Protein AF-A0A2M7IZ52-F1 (afdb_monomer_lite)

Secondary structure (DSSP, 8-state):
---HHHHHHTHHHHHHHSSTTTT-EEEEEE--HHHHHHHHTS--TTSHHHHHHHHHHHHHHHHHHHHHHHHH--EEEEEE---TTHHHHHHHHHHHH-TT---

pLDDT: mean 95.98, std 2.92, range [73.5, 98.25]

Structure (mmCIF, N/CA/C/O backbone):
data_AF-A0A2M7IZ52-F1
#
_entry.id   AF-A0A2M7IZ52-F1
#
loop_
_atom_site.group_PDB
_atom_site.id
_atom_site.type_symbol
_atom_site.label_atom_id
_atom_site.label_alt_id
_atom_site.label_comp_id
_atom_site.label_asym_id
_atom_site.label_entity_id
_atom_site.label_seq_id
_atom_site.pdbx_PDB_ins_code
_atom_site.Cartn_x
_atom_site.Cartn_y
_atom_site.Cartn_z
_atom_site.occupancy
_atom_site.B_iso_or_equiv
_atom_site.auth_seq_id
_atom_site.auth_comp_id
_atom_site.auth_asym_id
_atom_site.auth_atom_id
_atom_site.pdbx_PDB_model_num
ATOM 1 N N . GLY A 1 1 ? 20.881 9.641 -20.884 1.00 73.50 1 GLY A N 1
ATOM 2 C CA . GLY A 1 1 ? 19.640 9.442 -20.108 1.00 73.50 1 GLY A CA 1
ATOM 3 C C . GLY A 1 1 ? 19.960 9.538 -18.631 1.00 73.50 1 GLY A C 1
ATOM 4 O O . GLY A 1 1 ? 21.107 9.296 -18.279 1.00 73.50 1 GLY A O 1
ATOM 5 N N . LEU A 1 2 ? 18.983 9.891 -17.793 1.00 91.81 2 LEU A N 1
ATOM 6 C CA . LEU A 1 2 ? 19.178 10.170 -16.358 1.00 91.81 2 LEU A CA 1
ATOM 7 C C . LEU A 1 2 ? 19.509 8.925 -15.503 1.00 91.81 2 LEU A C 1
ATOM 9 O O . LEU A 1 2 ? 19.963 9.075 -14.376 1.00 91.81 2 LEU A O 1
ATOM 13 N N . TYR A 1 3 ? 19.348 7.712 -16.050 1.00 93.50 3 TYR A N 1
ATOM 14 C CA . TYR A 1 3 ? 19.571 6.435 -15.350 1.00 93.50 3 TYR A CA 1
ATOM 15 C C . TYR A 1 3 ? 20.578 5.529 -16.092 1.00 93.50 3 TYR A C 1
ATOM 17 O O . TYR A 1 3 ? 20.198 4.494 -16.645 1.00 93.50 3 TYR A O 1
ATOM 25 N N . PRO A 1 4 ? 21.871 5.902 -16.162 1.00 94.44 4 PRO A N 1
ATOM 26 C CA . PRO A 1 4 ? 22.875 5.169 -16.942 1.00 94.44 4 PRO A CA 1
ATOM 27 C C . PRO A 1 4 ? 23.138 3.750 -16.416 1.00 94.44 4 PRO A C 1
ATOM 29 O O . PRO A 1 4 ? 23.308 2.829 -17.211 1.00 94.44 4 PRO A O 1
ATOM 32 N N . TYR A 1 5 ? 23.113 3.556 -15.095 1.00 95.31 5 TYR A N 1
ATOM 33 C CA . TYR A 1 5 ? 23.313 2.239 -14.485 1.00 95.31 5 TYR A CA 1
ATOM 34 C C . TYR A 1 5 ? 22.144 1.299 -14.758 1.00 95.31 5 TYR A C 1
ATOM 36 O O . TYR A 1 5 ? 22.364 0.176 -15.197 1.00 95.31 5 TYR A O 1
ATOM 44 N N . SER A 1 6 ? 20.903 1.763 -14.574 1.00 94.81 6 SER A N 1
ATOM 45 C CA . SER A 1 6 ? 19.715 0.973 -14.911 1.00 94.81 6 SER A CA 1
ATOM 46 C C . SER A 1 6 ? 19.719 0.591 -16.387 1.00 94.81 6 SER A C 1
ATOM 48 O O . SER A 1 6 ? 19.442 -0.557 -16.709 1.00 94.81 6 SER A O 1
ATOM 50 N N . LYS A 1 7 ? 20.126 1.513 -17.273 1.00 93.81 7 LYS A N 1
ATOM 51 C CA . LYS A 1 7 ? 20.291 1.214 -18.697 1.00 93.81 7 LYS A CA 1
ATOM 52 C C . LYS A 1 7 ? 21.259 0.060 -18.955 1.00 93.81 7 LYS A C 1
ATOM 54 O O . LYS A 1 7 ? 20.941 -0.864 -19.691 1.00 93.81 7 LYS A O 1
ATOM 59 N N . TYR A 1 8 ? 22.440 0.119 -18.347 1.00 95.81 8 TYR A N 1
ATOM 60 C CA . TYR A 1 8 ? 23.469 -0.895 -18.549 1.00 95.81 8 TYR A CA 1
ATOM 61 C C . TYR A 1 8 ? 23.076 -2.253 -17.949 1.00 95.81 8 TYR A C 1
ATOM 63 O O . TYR A 1 8 ? 23.136 -3.272 -18.630 1.00 95.81 8 TYR A O 1
ATOM 71 N N . TYR A 1 9 ? 22.640 -2.275 -16.687 1.00 96.38 9 TYR A N 1
ATOM 72 C CA . TYR A 1 9 ? 22.375 -3.522 -15.966 1.00 96.38 9 TYR A CA 1
ATOM 73 C C . TYR A 1 9 ? 21.040 -4.180 -16.330 1.00 96.38 9 TYR A C 1
ATOM 75 O O . TYR A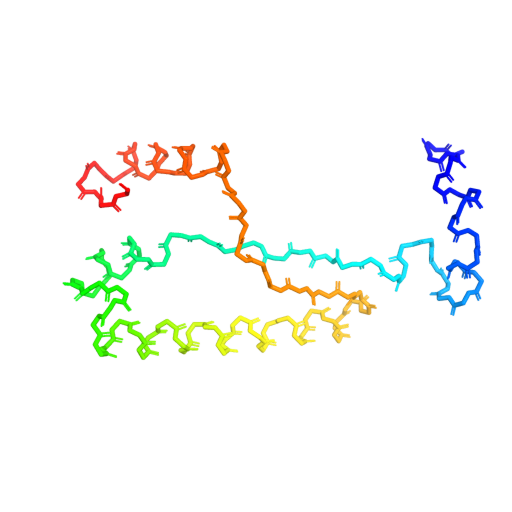 1 9 ? 20.909 -5.389 -16.176 1.00 96.38 9 TYR A O 1
ATOM 83 N N . LEU A 1 10 ? 20.060 -3.423 -16.832 1.00 96.88 10 LEU A N 1
ATOM 84 C CA . LEU A 1 10 ? 18.752 -3.957 -17.232 1.00 96.88 10 LEU A CA 1
ATOM 85 C C . LEU A 1 10 ? 18.625 -4.158 -18.749 1.00 96.88 10 LEU A C 1
ATOM 87 O O . LEU A 1 10 ? 17.532 -4.432 -19.240 1.00 96.88 10 LEU A O 1
ATOM 91 N N . GLN A 1 11 ? 19.729 -4.072 -19.499 1.00 96.88 11 GLN A N 1
ATOM 92 C CA . GLN A 1 11 ? 19.734 -4.257 -20.956 1.00 96.88 11 GLN A CA 1
ATOM 93 C C . GLN A 1 11 ? 19.128 -5.600 -21.393 1.00 96.88 11 GLN A C 1
ATOM 95 O O . GLN A 1 11 ? 18.459 -5.681 -22.419 1.00 96.88 11 GLN A O 1
ATOM 100 N N . ASP A 1 12 ? 19.339 -6.668 -20.620 1.00 97.38 12 ASP A N 1
ATOM 101 C CA . ASP A 1 12 ? 18.816 -7.989 -20.971 1.00 97.38 12 ASP A CA 1
ATOM 102 C C . ASP A 1 12 ? 17.315 -8.089 -20.683 1.00 97.38 12 ASP A C 1
ATOM 104 O O . ASP A 1 12 ? 16.588 -8.723 -21.445 1.00 97.38 12 ASP A O 1
ATOM 108 N N . VAL A 1 13 ? 16.822 -7.375 -19.663 1.00 96.00 13 VAL A N 1
ATOM 109 C CA . VAL A 1 13 ? 15.380 -7.211 -19.429 1.00 96.00 13 VAL A CA 1
ATOM 110 C C . VAL A 1 13 ? 14.746 -6.455 -20.593 1.00 96.00 13 VAL A C 1
ATOM 112 O O . VAL A 1 13 ? 13.719 -6.894 -21.104 1.00 96.00 13 VAL A O 1
ATOM 115 N N . GLU A 1 14 ? 15.373 -5.371 -21.061 1.00 95.38 14 GLU A N 1
ATOM 116 C CA . GLU A 1 14 ? 14.890 -4.626 -22.227 1.00 95.38 14 GLU A CA 1
ATOM 117 C C . GLU A 1 14 ? 14.825 -5.511 -23.477 1.00 95.38 14 GLU A C 1
ATOM 119 O O . GLU A 1 14 ? 13.794 -5.532 -24.146 1.00 95.38 14 GLU A O 1
ATOM 124 N N . LYS A 1 15 ? 15.866 -6.307 -23.762 1.00 96.56 15 LYS A N 1
ATOM 125 C CA . LYS A 1 15 ? 15.859 -7.252 -24.896 1.00 96.56 15 LYS A CA 1
ATOM 126 C C . LYS A 1 15 ? 14.727 -8.277 -24.799 1.00 96.56 15 LYS A C 1
ATOM 128 O O . LYS A 1 15 ? 14.149 -8.636 -25.819 1.00 96.56 15 LYS A O 1
ATOM 133 N N . MET A 1 16 ? 14.423 -8.764 -23.594 1.00 95.38 16 MET A N 1
ATOM 134 C CA . MET A 1 16 ? 13.394 -9.787 -23.376 1.00 95.38 16 MET A CA 1
ATOM 135 C C . MET A 1 16 ? 11.971 -9.222 -23.325 1.00 95.38 16 MET A C 1
ATOM 137 O O . MET A 1 16 ? 11.028 -9.926 -23.676 1.00 95.38 16 MET A O 1
ATOM 141 N N . ARG A 1 17 ? 11.794 -7.991 -22.833 1.00 92.12 17 ARG A N 1
ATOM 142 C CA . ARG A 1 17 ? 10.478 -7.442 -22.458 1.00 92.12 17 ARG A CA 1
ATOM 143 C C . ARG A 1 17 ? 10.144 -6.089 -23.084 1.00 92.12 17 ARG A C 1
ATOM 145 O O . ARG A 1 17 ? 9.099 -5.529 -22.778 1.00 92.12 17 ARG A O 1
ATOM 152 N N . GLY A 1 18 ? 11.019 -5.538 -23.923 1.00 92.81 18 GLY A N 1
ATOM 153 C CA . GLY A 1 18 ? 10.825 -4.243 -24.586 1.00 92.81 18 GLY A CA 1
ATOM 154 C C . GLY A 1 18 ? 10.928 -3.028 -23.657 1.00 92.81 18 GLY A C 1
ATOM 155 O O . GLY A 1 18 ? 10.702 -1.903 -24.090 1.00 92.81 18 GLY A O 1
ATOM 156 N N . SER A 1 19 ? 11.260 -3.236 -22.380 1.00 92.69 19 SER A N 1
ATOM 157 C CA . SER A 1 19 ? 11.444 -2.187 -21.378 1.00 92.69 19 SER A CA 1
ATOM 158 C C . SER A 1 19 ? 12.442 -2.640 -20.323 1.00 92.69 19 SER A C 1
ATOM 160 O O . SER A 1 19 ? 12.422 -3.790 -19.888 1.00 92.69 19 SER A O 1
ATOM 162 N N . HIS A 1 20 ? 13.269 -1.709 -19.855 1.00 94.19 20 HIS A N 1
ATOM 163 C CA . HIS A 1 20 ? 14.243 -1.944 -18.790 1.00 94.19 20 HIS A CA 1
ATOM 164 C C . HIS A 1 20 ? 13.589 -2.378 -17.472 1.00 94.19 20 HIS A C 1
ATOM 166 O O . HIS A 1 20 ? 14.199 -3.090 -16.684 1.00 94.19 20 HIS A O 1
ATOM 172 N N . TYR A 1 21 ? 12.338 -1.979 -17.247 1.00 94.25 21 TYR A N 1
ATOM 173 C CA . TYR A 1 21 ? 11.591 -2.282 -16.027 1.00 94.25 21 TYR A CA 1
ATOM 174 C C . TYR A 1 21 ? 10.463 -3.292 -16.263 1.00 94.25 21 TYR A C 1
ATOM 176 O O . TYR A 1 21 ? 9.632 -3.488 -15.385 1.00 94.25 21 TYR A O 1
ATOM 184 N N . GLY A 1 22 ? 10.426 -3.974 -17.415 1.00 93.31 22 GLY A N 1
ATOM 185 C CA . GLY A 1 22 ? 9.339 -4.902 -17.770 1.00 93.31 22 GLY A CA 1
ATOM 186 C C . GLY A 1 22 ? 9.204 -6.133 -16.857 1.00 93.31 22 GLY A C 1
ATOM 187 O O . GLY A 1 22 ? 8.287 -6.937 -17.020 1.00 93.31 22 GLY A O 1
ATOM 188 N N . ASN A 1 23 ? 10.131 -6.324 -15.917 1.00 93.44 23 ASN A N 1
ATOM 189 C CA . ASN A 1 23 ? 10.099 -7.350 -14.873 1.00 93.44 23 ASN A CA 1
ATOM 190 C C . ASN A 1 23 ? 9.916 -6.783 -13.449 1.00 93.44 23 ASN A C 1
ATOM 192 O O . ASN A 1 23 ? 9.994 -7.554 -12.497 1.00 93.44 23 ASN A O 1
ATOM 196 N N . HIS A 1 24 ? 9.718 -5.473 -13.288 1.00 95.69 24 HIS A N 1
ATOM 197 C CA . HIS A 1 24 ? 9.506 -4.843 -11.984 1.00 95.69 24 HIS A CA 1
ATOM 198 C C . HIS A 1 24 ? 8.011 -4.748 -11.682 1.00 95.69 24 HIS A C 1
ATOM 200 O O . HIS A 1 24 ? 7.215 -4.417 -12.561 1.00 95.69 24 HIS A O 1
ATOM 206 N N . PHE A 1 25 ? 7.641 -5.018 -10.432 1.00 96.44 25 PHE A N 1
ATOM 207 C CA . PHE A 1 25 ? 6.279 -4.811 -9.963 1.00 96.44 25 PHE A CA 1
ATOM 208 C C . PHE A 1 25 ? 6.049 -3.347 -9.589 1.00 96.44 25 PHE A C 1
ATOM 210 O O . PHE A 1 25 ? 6.897 -2.702 -8.971 1.00 96.44 25 PHE A O 1
ATOM 217 N N . LEU A 1 26 ? 4.873 -2.845 -9.944 1.00 96.06 26 LEU A N 1
ATOM 218 C CA . LEU A 1 26 ? 4.288 -1.645 -9.375 1.00 96.06 26 LEU A CA 1
ATOM 219 C C . LEU A 1 26 ? 3.480 -2.055 -8.143 1.00 96.06 26 LEU A C 1
ATOM 221 O O . LEU A 1 26 ? 2.431 -2.694 -8.248 1.00 96.06 26 LEU A O 1
ATOM 225 N N . THR A 1 27 ? 3.996 -1.707 -6.970 1.00 96.19 27 THR A N 1
ATOM 226 C CA . THR A 1 27 ? 3.426 -2.157 -5.703 1.00 96.19 27 THR A CA 1
ATOM 227 C C . THR A 1 27 ? 2.265 -1.282 -5.258 1.00 96.19 27 THR A C 1
ATOM 229 O O . THR A 1 27 ? 2.390 -0.061 -5.151 1.00 96.19 27 THR A O 1
ATOM 232 N N . ILE A 1 28 ? 1.149 -1.923 -4.921 1.00 96.50 28 ILE A N 1
ATOM 233 C CA . ILE A 1 28 ? 0.051 -1.310 -4.180 1.00 96.50 28 ILE A CA 1
ATOM 234 C C . ILE A 1 28 ? 0.215 -1.697 -2.711 1.00 96.50 28 ILE A C 1
ATOM 236 O O . ILE A 1 28 ? 0.111 -2.869 -2.348 1.00 96.50 28 ILE A O 1
ATOM 240 N N . GLY A 1 29 ? 0.497 -0.704 -1.874 1.00 95.31 29 GLY A N 1
ATOM 241 C CA . GLY A 1 29 ? 0.640 -0.883 -0.435 1.00 95.31 29 GLY A CA 1
ATOM 242 C C . GLY A 1 29 ? -0.697 -0.822 0.296 1.00 95.31 29 GLY A C 1
ATOM 243 O O . GLY A 1 29 ? -1.520 0.044 -0.006 1.00 95.31 29 GLY A O 1
ATOM 244 N N . ILE A 1 30 ? -0.895 -1.701 1.278 1.00 94.56 30 ILE A N 1
ATOM 245 C CA . ILE A 1 30 ? -2.032 -1.649 2.204 1.00 94.56 30 ILE A CA 1
ATOM 246 C C . ILE A 1 30 ? -1.559 -1.645 3.661 1.00 94.56 30 ILE A C 1
ATOM 248 O O . ILE A 1 30 ? -0.582 -2.305 4.012 1.00 94.56 30 ILE A O 1
ATOM 252 N N . LEU A 1 31 ? -2.263 -0.888 4.504 1.00 95.75 31 LEU A N 1
ATOM 253 C CA . LEU A 1 31 ? -2.084 -0.821 5.953 1.00 95.75 31 LEU A CA 1
ATOM 254 C C . LEU A 1 31 ? -3.399 -0.391 6.628 1.00 95.75 31 LEU A C 1
ATOM 256 O O . LEU A 1 31 ? -4.306 0.083 5.946 1.00 95.75 31 LEU A O 1
ATOM 260 N N . GLY A 1 32 ? -3.484 -0.522 7.954 1.00 96.19 32 GLY A N 1
ATOM 261 C CA . GLY A 1 32 ? -4.579 0.053 8.749 1.00 96.19 32 GLY A CA 1
ATOM 262 C C . GLY A 1 32 ? -5.920 -0.682 8.651 1.00 96.19 32 GLY A C 1
ATOM 263 O O . GLY A 1 32 ? -6.967 -0.081 8.876 1.00 96.19 32 GLY A O 1
ATOM 264 N N . MET A 1 33 ? -5.925 -1.968 8.272 1.00 97.06 33 MET A N 1
ATOM 265 C CA . MET A 1 33 ? -7.175 -2.734 8.151 1.00 97.06 33 MET A CA 1
ATOM 266 C C . MET A 1 33 ? -7.888 -2.885 9.500 1.00 97.06 33 MET A C 1
ATOM 268 O O . MET A 1 33 ? -9.108 -2.795 9.558 1.00 97.06 33 MET A O 1
ATOM 272 N N . ASN A 1 34 ? -7.140 -3.078 10.587 1.00 97.75 34 ASN A N 1
ATOM 273 C CA . ASN A 1 34 ? -7.725 -3.205 11.917 1.00 97.75 34 ASN A CA 1
ATOM 274 C C . ASN A 1 34 ? -8.442 -1.913 12.340 1.00 97.75 34 ASN A C 1
ATOM 276 O O . ASN A 1 34 ? -9.604 -1.940 12.725 1.00 97.75 34 ASN A O 1
ATOM 280 N N . GLU A 1 35 ? -7.781 -0.771 12.186 1.00 97.94 35 GLU A N 1
ATOM 281 C CA . GLU A 1 35 ? -8.329 0.548 12.500 1.00 97.94 35 GLU A CA 1
ATOM 282 C C . GLU A 1 35 ? -9.518 0.873 11.585 1.00 97.94 35 GLU A C 1
ATOM 284 O O . GLU A 1 35 ? -10.533 1.401 12.040 1.00 97.94 35 GLU A O 1
ATOM 289 N N . CYS A 1 36 ? -9.447 0.496 10.305 1.00 97.38 36 CYS A N 1
ATOM 290 C CA . CYS A 1 36 ? -10.568 0.614 9.375 1.00 97.38 36 CYS A CA 1
ATOM 291 C C . CYS A 1 36 ? -11.802 -0.150 9.874 1.00 97.38 36 CYS A C 1
ATOM 293 O O . CYS A 1 36 ? -12.889 0.426 9.924 1.00 97.38 36 CYS A O 1
ATOM 295 N N . LEU A 1 37 ? -11.635 -1.409 10.289 1.00 98.25 37 LEU A N 1
ATOM 296 C CA . LEU A 1 37 ? -12.722 -2.233 10.822 1.00 98.25 37 LEU A CA 1
ATOM 297 C C . LEU A 1 37 ? -13.305 -1.650 12.114 1.00 98.25 37 LEU A C 1
ATOM 299 O O . LEU A 1 37 ? -14.528 -1.541 12.230 1.00 98.25 37 LEU A O 1
ATOM 303 N N . LEU A 1 38 ? -12.451 -1.197 13.036 1.00 98.25 38 LEU A N 1
ATOM 304 C CA . LEU A 1 38 ? -12.888 -0.597 14.298 1.00 98.25 38 LEU A CA 1
ATOM 305 C C . LEU A 1 38 ? -13.768 0.635 14.060 1.00 98.25 38 LEU A C 1
ATOM 307 O O . LEU A 1 38 ? -14.794 0.794 14.716 1.00 98.25 38 LEU A O 1
ATOM 311 N N . ASN A 1 39 ? -13.412 1.482 13.092 1.00 97.94 39 ASN A N 1
ATOM 312 C CA . ASN A 1 39 ? -14.200 2.672 12.769 1.00 97.94 39 ASN A CA 1
ATOM 313 C C . ASN A 1 39 ? -15.445 2.367 11.914 1.00 97.94 39 ASN A C 1
ATOM 315 O O . ASN A 1 39 ? -16.458 3.049 12.052 1.00 97.94 39 ASN A O 1
ATOM 319 N N . PHE A 1 40 ? -15.378 1.393 11.001 1.00 97.06 40 PHE A N 1
ATOM 320 C CA . PHE A 1 40 ? -16.445 1.131 10.028 1.00 97.06 40 PHE A CA 1
ATOM 321 C C . PHE A 1 40 ? -17.512 0.158 10.540 1.00 97.06 40 PHE A C 1
ATOM 323 O O . PHE A 1 40 ? -18.695 0.330 10.254 1.00 97.06 40 PHE A O 1
ATOM 330 N N . MET A 1 41 ? -17.091 -0.863 11.287 1.00 96.69 41 MET A N 1
ATOM 331 C CA . MET A 1 41 ? -17.938 -1.969 11.744 1.00 96.69 41 MET A CA 1
ATOM 332 C C . MET A 1 41 ? -18.027 -2.061 13.269 1.00 96.69 41 MET A C 1
ATOM 334 O O . MET A 1 41 ? -18.932 -2.721 13.770 1.00 96.69 41 MET A O 1
ATOM 338 N N . GLY A 1 42 ? -17.117 -1.413 14.007 1.00 97.44 42 GLY A N 1
ATOM 339 C CA . GLY A 1 42 ? -17.015 -1.572 15.462 1.00 97.44 42 GLY A CA 1
ATOM 340 C C . GLY A 1 42 ? -16.409 -2.912 15.894 1.00 97.44 42 GLY A C 1
ATOM 341 O O . GLY A 1 42 ? -16.507 -3.272 17.062 1.00 97.44 42 GLY A O 1
ATOM 342 N N . GLU A 1 43 ? -15.788 -3.637 14.963 1.00 97.06 43 GLU A N 1
ATOM 343 C CA . GLU A 1 43 ? -15.186 -4.957 15.161 1.00 97.06 43 GLU A CA 1
ATOM 344 C C . GLU A 1 43 ? -13.686 -4.898 14.848 1.00 97.06 43 GLU A C 1
ATOM 346 O O . GLU A 1 43 ? -13.253 -4.075 14.043 1.00 97.06 43 GLU A O 1
ATOM 351 N N . ASP A 1 44 ? -12.883 -5.773 15.453 1.00 97.31 44 ASP A N 1
ATOM 352 C CA . ASP A 1 44 ? -11.452 -5.876 15.143 1.00 97.31 44 ASP A CA 1
ATOM 353 C C . ASP A 1 44 ? -11.159 -6.940 14.069 1.00 97.31 44 ASP A C 1
ATOM 355 O O . ASP A 1 44 ? -12.022 -7.735 13.678 1.00 97.31 44 ASP A O 1
ATOM 359 N N . ILE A 1 45 ? -9.915 -6.974 13.583 1.00 96.69 45 ILE A N 1
ATOM 360 C CA . ILE A 1 4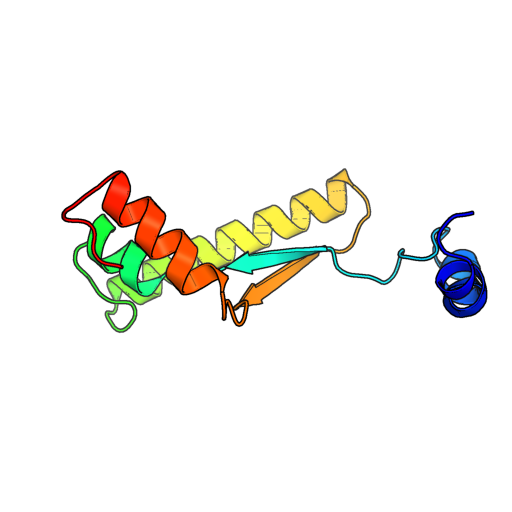5 ? -9.483 -7.921 12.541 1.00 96.69 45 ILE A CA 1
ATOM 361 C C . ILE A 1 45 ? -9.491 -9.396 12.990 1.00 96.69 45 ILE A C 1
ATOM 363 O O . ILE A 1 45 ? -9.466 -10.301 12.152 1.00 96.69 45 ILE A O 1
ATOM 367 N N . GLY A 1 46 ? -9.507 -9.653 14.299 1.00 97.44 46 GLY A N 1
ATOM 368 C CA . GLY A 1 46 ? -9.582 -10.985 14.897 1.00 97.44 46 GLY A CA 1
ATOM 369 C C . GLY A 1 46 ? -11.006 -11.538 14.992 1.00 97.44 46 GLY A C 1
ATOM 370 O O . GLY A 1 46 ? -11.176 -12.757 15.083 1.00 97.44 46 GLY A O 1
ATOM 371 N N . SER A 1 47 ? -12.023 -10.677 14.929 1.00 98.19 47 SER A N 1
ATOM 372 C CA . SER A 1 47 ? -13.431 -11.080 14.892 1.00 98.19 47 SER A CA 1
ATOM 373 C C . SER A 1 47 ? -13.772 -11.889 13.628 1.00 98.19 47 SER A C 1
ATOM 375 O O . SER A 1 47 ? -13.141 -11.763 12.571 1.00 98.19 47 SER A O 1
ATOM 377 N N . ALA A 1 48 ? -14.805 -12.735 13.712 1.00 98.19 48 ALA A N 1
ATOM 378 C CA . ALA A 1 48 ? -15.257 -13.525 12.565 1.00 98.19 48 ALA A CA 1
ATOM 379 C C . ALA A 1 48 ? -15.742 -12.632 11.406 1.00 98.19 48 ALA A C 1
ATOM 381 O O . ALA A 1 48 ? -15.385 -12.876 10.251 1.00 98.19 48 ALA A O 1
ATOM 382 N N . GLU A 1 49 ? -16.497 -11.577 11.721 1.00 97.81 49 GLU A N 1
ATOM 383 C CA . GLU A 1 49 ? -17.015 -10.629 10.730 1.00 97.81 49 GLU A CA 1
ATOM 384 C C . GLU A 1 49 ? -15.913 -9.721 10.172 1.00 97.81 49 GLU A C 1
ATOM 386 O O . GLU A 1 49 ? -15.833 -9.536 8.958 1.00 97.81 49 GLU A O 1
ATOM 391 N N . GLY A 1 50 ? -14.997 -9.231 11.014 1.00 98.19 50 GLY A N 1
ATOM 392 C CA . GLY A 1 50 ? -13.861 -8.417 10.575 1.00 98.19 50 GLY A CA 1
ATOM 393 C C . GLY A 1 50 ? -12.919 -9.182 9.647 1.00 98.19 50 GLY A C 1
ATOM 394 O O . GLY A 1 50 ? -12.503 -8.665 8.604 1.00 98.19 50 GLY A O 1
ATOM 395 N N . ARG A 1 51 ? -12.647 -10.460 9.946 1.00 97.94 51 ARG A N 1
ATOM 396 C CA . ARG A 1 51 ? -11.873 -11.331 9.051 1.00 97.94 51 ARG A CA 1
ATOM 397 C C . ARG A 1 51 ? -12.593 -11.570 7.725 1.00 97.94 51 ARG A C 1
ATOM 399 O O . ARG A 1 51 ? -11.947 -11.536 6.679 1.00 97.94 51 ARG A O 1
ATOM 406 N N . LYS A 1 52 ? -13.907 -11.810 7.753 1.00 98.25 52 LYS A N 1
ATOM 407 C CA . LYS A 1 52 ? -14.713 -11.996 6.539 1.00 98.25 52 LYS A CA 1
ATOM 408 C C . LYS A 1 52 ? -14.660 -10.752 5.648 1.00 98.25 52 LYS A 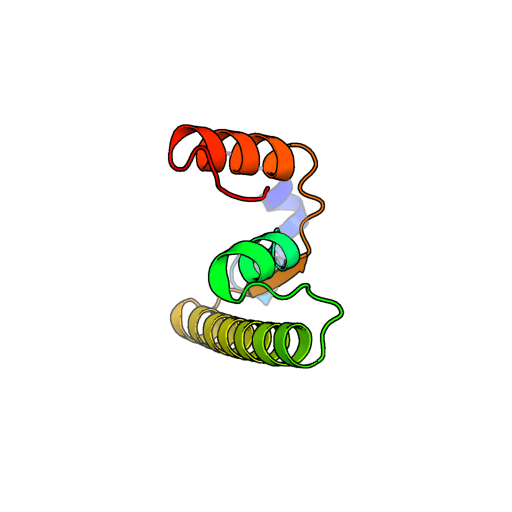C 1
ATOM 410 O O . LYS A 1 52 ? -14.301 -10.872 4.481 1.00 98.25 52 LYS A O 1
ATOM 415 N N . PHE A 1 53 ? -14.910 -9.570 6.208 1.00 98.00 53 PHE A N 1
ATOM 416 C CA . PHE A 1 53 ? -14.844 -8.313 5.463 1.00 98.00 53 PHE A CA 1
ATOM 417 C C . PHE A 1 53 ? -13.437 -8.034 4.918 1.00 98.00 53 PHE A C 1
ATOM 419 O O . PHE A 1 53 ? -13.274 -7.658 3.760 1.00 98.00 53 PHE A O 1
ATOM 426 N N . THR A 1 54 ? -12.398 -8.291 5.718 1.00 97.44 54 THR A N 1
ATOM 427 C CA . THR A 1 54 ? -11.005 -8.153 5.266 1.00 97.44 54 THR A CA 1
ATOM 428 C C . THR A 1 54 ? -10.735 -9.002 4.0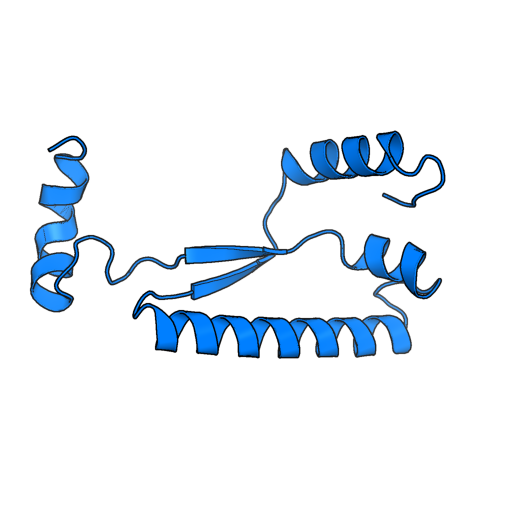25 1.00 97.44 54 THR A C 1
ATOM 430 O O . THR A 1 54 ? -10.101 -8.523 3.085 1.00 97.44 54 THR A O 1
ATOM 433 N N . LEU A 1 55 ? -11.219 -10.248 3.994 1.00 97.56 55 LEU A N 1
ATOM 434 C CA . LEU A 1 55 ? -11.063 -11.128 2.834 1.00 97.56 55 LEU A CA 1
ATOM 435 C C . LEU A 1 55 ? -11.807 -10.595 1.605 1.00 97.56 55 LEU A C 1
ATOM 437 O O . LEU A 1 55 ? -11.223 -10.587 0.526 1.00 97.56 55 LEU A O 1
ATOM 441 N N . GLU A 1 56 ? -13.023 -10.070 1.770 1.00 98.00 56 GLU A N 1
ATOM 442 C CA . GLU A 1 56 ? -13.770 -9.430 0.677 1.00 98.00 56 GLU A CA 1
ATOM 443 C C . GLU A 1 56 ? -12.992 -8.241 0.082 1.00 98.00 56 GLU A C 1
ATOM 445 O O . GLU A 1 56 ? -12.884 -8.108 -1.139 1.00 98.00 56 GLU A O 1
ATOM 450 N N . VAL A 1 57 ? -12.364 -7.415 0.928 1.00 97.31 57 VAL A N 1
ATOM 451 C CA . VAL A 1 57 ? -11.491 -6.325 0.464 1.00 97.31 57 VAL A CA 1
ATOM 452 C C . VAL A 1 57 ? -10.251 -6.870 -0.252 1.00 97.31 57 VAL A C 1
ATOM 454 O O . VAL A 1 57 ? -9.851 -6.322 -1.280 1.00 97.31 57 VAL A O 1
ATOM 457 N N . MET A 1 58 ? -9.631 -7.946 0.245 1.00 97.19 58 MET A N 1
ATOM 458 C CA . MET A 1 58 ? -8.456 -8.546 -0.403 1.00 97.19 58 MET A CA 1
ATOM 459 C C . MET A 1 58 ? -8.794 -9.125 -1.781 1.00 97.19 58 MET A C 1
ATOM 461 O O . MET A 1 58 ? -8.013 -8.954 -2.722 1.00 97.19 58 MET A O 1
ATOM 465 N N . ASP A 1 59 ? -9.952 -9.769 -1.917 1.00 98.00 59 ASP A N 1
ATOM 466 C CA . ASP A 1 59 ? -10.437 -10.297 -3.191 1.00 98.00 59 ASP A CA 1
ATOM 467 C C . ASP A 1 59 ? -10.740 -9.159 -4.172 1.00 98.00 59 ASP A C 1
ATOM 469 O O . ASP A 1 59 ? -10.271 -9.188 -5.313 1.00 98.00 59 ASP A O 1
ATOM 473 N N . PHE A 1 60 ? -11.388 -8.086 -3.709 1.00 97.88 60 PHE A N 1
ATOM 474 C CA . PHE A 1 60 ? -11.584 -6.881 -4.514 1.00 97.88 60 PHE A CA 1
ATOM 475 C C . PHE A 1 60 ? -10.251 -6.287 -4.997 1.00 97.88 60 PHE A C 1
ATOM 477 O O . PHE A 1 60 ? -10.081 -5.995 -6.184 1.00 97.88 60 PHE A O 1
ATOM 484 N N . MET A 1 61 ? -9.269 -6.133 -4.105 1.00 97.88 61 MET A N 1
ATOM 485 C CA . MET A 1 61 ? -7.954 -5.588 -4.460 1.00 97.88 61 MET A CA 1
ATOM 486 C C . MET A 1 61 ? -7.219 -6.477 -5.468 1.00 97.88 61 MET A C 1
ATOM 488 O O . MET A 1 61 ? -6.588 -5.964 -6.396 1.00 97.88 61 MET A O 1
ATOM 492 N N . ARG A 1 62 ? -7.344 -7.803 -5.343 1.00 96.94 62 ARG A N 1
ATOM 493 C CA . ARG A 1 62 ? -6.809 -8.760 -6.319 1.00 96.94 62 ARG A CA 1
ATOM 494 C C . ARG A 1 62 ? -7.433 -8.564 -7.700 1.00 96.94 62 ARG A C 1
ATOM 496 O O . ARG A 1 62 ? -6.702 -8.512 -8.687 1.00 96.94 62 ARG A O 1
ATOM 503 N N . GLU A 1 63 ? -8.752 -8.412 -7.785 1.00 97.94 63 GLU A N 1
ATOM 504 C CA . GLU A 1 63 ? -9.428 -8.148 -9.060 1.00 97.94 63 GLU A CA 1
ATOM 505 C C . GLU A 1 63 ? -8.983 -6.823 -9.691 1.00 97.94 63 GLU A C 1
ATOM 507 O O . GLU A 1 63 ? -8.805 -6.738 -10.908 1.00 97.94 63 GLU A O 1
ATOM 512 N N . ARG A 1 64 ? -8.765 -5.779 -8.880 1.00 97.44 64 ARG A N 1
ATOM 513 C CA . ARG A 1 64 ? -8.228 -4.495 -9.362 1.00 97.44 64 ARG A CA 1
ATOM 514 C C . ARG A 1 64 ? -6.822 -4.645 -9.932 1.00 97.44 64 ARG A C 1
ATOM 516 O O . ARG A 1 64 ? -6.554 -4.098 -10.996 1.00 97.44 64 ARG A O 1
ATOM 523 N N . ILE A 1 65 ? -5.960 -5.407 -9.262 1.00 97.50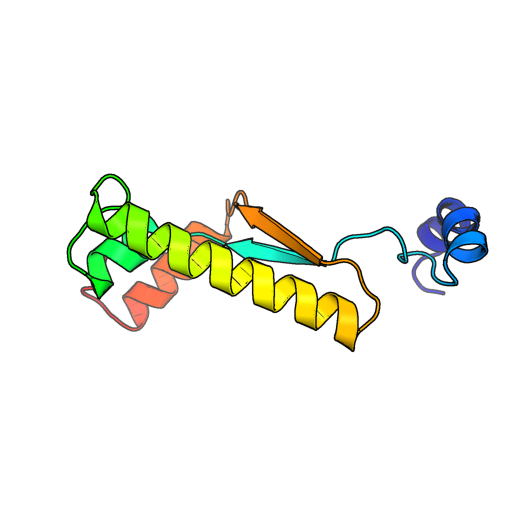 65 ILE A N 1
ATOM 524 C CA . ILE A 1 65 ? -4.600 -5.696 -9.732 1.00 97.50 65 ILE A CA 1
ATOM 525 C C . ILE A 1 65 ? -4.627 -6.375 -11.101 1.00 97.50 65 ILE A C 1
ATOM 527 O O . ILE A 1 65 ? -3.913 -5.935 -11.998 1.00 97.50 65 ILE A O 1
ATOM 531 N N . ILE A 1 66 ? -5.484 -7.383 -11.293 1.00 97.56 66 ILE A N 1
ATOM 532 C CA . ILE A 1 66 ? -5.631 -8.059 -12.591 1.00 97.56 66 ILE A CA 1
ATOM 533 C C . ILE A 1 66 ? -6.010 -7.049 -13.679 1.00 97.56 66 ILE A C 1
ATOM 535 O O . ILE A 1 66 ? -5.330 -6.979 -14.701 1.00 97.56 66 ILE A O 1
ATOM 539 N N . LYS A 1 67 ? -7.013 -6.200 -13.421 1.00 98.00 67 LYS A N 1
ATOM 540 C CA . LYS A 1 67 ? -7.446 -5.160 -14.368 1.00 98.00 67 LYS A CA 1
ATOM 541 C C . LYS A 1 67 ? -6.316 -4.191 -14.725 1.00 98.00 67 LYS A C 1
ATOM 543 O O . LYS A 1 67 ? -6.109 -3.911 -15.897 1.00 98.00 67 LYS A O 1
ATOM 548 N N . TYR A 1 68 ? -5.527 -3.726 -13.754 1.00 97.31 68 TYR A N 1
ATOM 549 C CA . TYR A 1 68 ? -4.395 -2.832 -14.035 1.00 97.31 68 TYR A CA 1
ATOM 550 C C . TYR A 1 68 ? -3.307 -3.489 -14.886 1.00 97.31 68 TYR A C 1
ATOM 552 O O . TYR A 1 68 ? -2.704 -2.829 -15.739 1.00 97.31 68 TYR A O 1
ATOM 560 N N . GLN A 1 69 ? -3.059 -4.785 -14.681 1.00 96.44 69 GLN A N 1
ATOM 561 C CA . GLN A 1 69 ? -2.127 -5.534 -15.520 1.00 96.44 69 GLN A CA 1
ATOM 562 C C . GLN A 1 69 ? -2.642 -5.650 -16.959 1.00 96.44 69 GLN A C 1
ATOM 564 O O . GLN A 1 69 ? -1.874 -5.435 -17.892 1.00 96.44 69 GLN A O 1
ATOM 569 N N . GLU A 1 70 ? -3.931 -5.942 -17.145 1.00 97.31 70 GLU A N 1
ATOM 570 C CA . GLU A 1 70 ? -4.561 -6.027 -18.470 1.00 97.31 70 GLU A CA 1
ATOM 571 C C . GLU A 1 70 ? -4.573 -4.673 -19.195 1.00 97.31 70 GLU A C 1
ATOM 573 O O . GLU A 1 70 ? -4.262 -4.603 -20.382 1.00 97.31 70 GLU A O 1
ATOM 578 N N . GLU A 1 71 ? -4.890 -3.592 -18.480 1.00 97.25 71 GLU A N 1
ATOM 579 C CA . GLU A 1 71 ? -5.004 -2.242 -19.040 1.00 97.25 71 GLU A CA 1
ATOM 580 C C . GLU A 1 71 ? -3.648 -1.638 -19.426 1.00 97.25 71 GLU A C 1
ATOM 582 O O . GLU A 1 71 ? -3.551 -0.912 -20.415 1.00 97.25 71 GLU A O 1
ATOM 587 N N . THR A 1 72 ? -2.597 -1.901 -18.642 1.00 94.69 72 THR A N 1
ATOM 588 C CA . THR A 1 72 ? -1.310 -1.199 -18.793 1.00 94.69 72 THR A CA 1
ATOM 589 C C . THR A 1 72 ? -0.170 -2.078 -19.302 1.00 94.69 72 THR A C 1
ATOM 591 O O . THR A 1 72 ? 0.863 -1.550 -19.712 1.00 94.69 72 THR A O 1
ATOM 594 N N . GLY A 1 73 ? -0.314 -3.405 -19.239 1.00 92.81 73 GLY A N 1
ATOM 595 C CA . GLY A 1 73 ? 0.758 -4.361 -19.523 1.00 92.81 73 GLY A CA 1
ATOM 596 C C . GLY A 1 73 ? 1.878 -4.403 -18.472 1.00 92.81 73 GLY A C 1
ATOM 597 O O . GLY A 1 73 ? 2.841 -5.151 -18.648 1.00 92.81 73 GLY A O 1
ATOM 598 N N . ASN A 1 74 ? 1.783 -3.623 -17.387 1.00 94.50 74 ASN A N 1
ATOM 599 C CA . ASN A 1 74 ? 2.754 -3.646 -16.290 1.00 94.50 74 ASN A CA 1
ATOM 600 C C . ASN A 1 74 ? 2.412 -4.733 -15.269 1.00 94.50 74 ASN A C 1
ATOM 602 O O . ASN A 1 74 ? 1.263 -5.146 -15.148 1.00 94.50 74 ASN A O 1
ATOM 606 N N . LEU A 1 75 ? 3.405 -5.167 -14.494 1.00 95.62 75 LEU A N 1
ATOM 607 C CA . LEU A 1 75 ? 3.201 -6.088 -13.378 1.00 95.62 75 LEU A CA 1
ATOM 608 C C . LEU A 1 75 ? 2.761 -5.309 -12.136 1.00 95.62 75 LEU A C 1
ATOM 610 O O . LEU A 1 75 ? 3.357 -4.279 -11.826 1.00 95.62 75 LEU A O 1
ATOM 614 N N . TYR A 1 76 ? 1.781 -5.820 -11.392 1.00 97.38 76 TYR A N 1
ATOM 615 C CA . TYR A 1 76 ? 1.330 -5.228 -10.129 1.00 97.38 76 TYR A CA 1
ATOM 616 C C . TYR A 1 76 ? 1.273 -6.288 -9.029 1.00 97.38 76 TYR A C 1
ATOM 618 O O . TYR A 1 76 ? 0.945 -7.445 -9.284 1.00 97.38 76 TYR A O 1
ATOM 626 N N . ASN A 1 77 ? 1.575 -5.900 -7.793 1.00 95.88 77 ASN A N 1
ATOM 627 C CA . ASN A 1 77 ? 1.404 -6.752 -6.617 1.00 95.88 77 ASN A CA 1
ATOM 628 C C . ASN A 1 77 ? 0.767 -5.973 -5.461 1.00 95.88 77 ASN A C 1
ATOM 630 O O . ASN A 1 77 ? 0.791 -4.743 -5.425 1.00 95.88 77 ASN A O 1
ATOM 634 N N . LEU A 1 78 ? 0.196 -6.718 -4.514 1.00 95.31 78 LEU A N 1
ATOM 635 C CA . LEU A 1 78 ? -0.284 -6.186 -3.243 1.00 95.31 78 LEU A CA 1
ATOM 636 C C . LEU A 1 78 ? 0.760 -6.482 -2.168 1.00 95.31 78 LEU A C 1
ATOM 638 O O . LEU A 1 78 ? 1.234 -7.616 -2.075 1.00 95.31 78 LEU A O 1
ATOM 642 N N . GLU A 1 79 ? 1.096 -5.491 -1.352 1.00 95.31 79 GLU A N 1
ATOM 643 C CA . GLU A 1 79 ? 2.066 -5.649 -0.271 1.00 95.31 79 GLU A CA 1
ATOM 644 C C . GLU A 1 79 ? 1.527 -5.082 1.042 1.00 95.31 79 GLU A C 1
ATOM 646 O O . GLU A 1 79 ? 1.010 -3.965 1.094 1.00 95.31 79 GLU A O 1
ATOM 651 N N . SER A 1 80 ? 1.711 -5.841 2.125 1.00 90.62 80 SER A N 1
ATOM 652 C CA . SER A 1 80 ? 1.615 -5.303 3.481 1.00 90.62 80 SER A CA 1
ATOM 653 C C . SER A 1 80 ? 2.842 -4.431 3.733 1.00 90.62 80 SER A C 1
ATOM 655 O O . SER A 1 80 ? 3.884 -4.923 4.167 1.00 90.62 80 SER A O 1
ATOM 657 N N . THR A 1 81 ? 2.745 -3.147 3.393 1.00 90.62 81 THR A N 1
ATOM 658 C CA . THR A 1 81 ? 3.882 -2.224 3.430 1.00 90.62 81 THR A CA 1
ATOM 659 C C . THR A 1 81 ? 4.411 -2.084 4.864 1.00 90.62 81 THR A C 1
ATOM 661 O O . THR A 1 81 ? 3.604 -1.872 5.768 1.00 90.62 81 THR A O 1
ATOM 664 N N . PRO A 1 82 ? 5.742 -2.109 5.099 1.00 91.81 82 PRO A N 1
ATOM 665 C CA . PRO A 1 82 ? 6.316 -1.907 6.438 1.00 91.81 82 PRO A CA 1
ATOM 666 C C . PRO A 1 82 ? 5.869 -0.602 7.111 1.00 91.81 82 PRO A C 1
ATOM 668 O O . PRO A 1 82 ? 5.769 -0.521 8.329 1.00 91.81 82 PRO A O 1
ATOM 671 N N . ALA A 1 83 ? 5.586 0.419 6.295 1.00 93.19 83 ALA A N 1
AT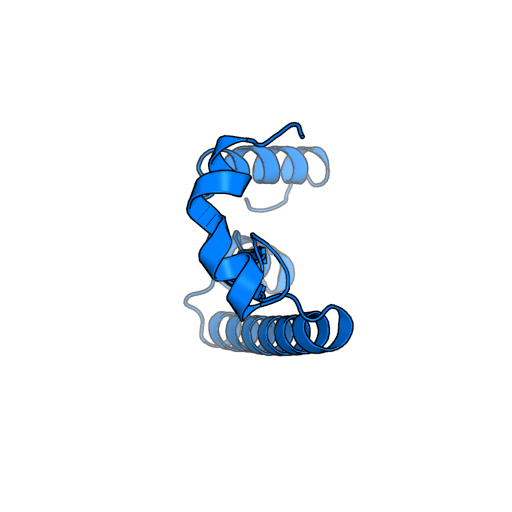OM 672 C CA . ALA A 1 83 ? 4.921 1.658 6.681 1.00 93.19 83 ALA A CA 1
ATOM 673 C C . ALA A 1 83 ? 5.592 2.458 7.816 1.00 93.19 83 ALA A C 1
ATOM 675 O O . ALA A 1 83 ? 4.926 3.288 8.422 1.00 93.19 83 ALA A O 1
ATOM 676 N N . GLU A 1 84 ? 6.902 2.307 8.042 1.00 92.81 84 GLU A N 1
ATOM 677 C CA . GLU A 1 84 ? 7.646 2.912 9.168 1.00 92.81 84 GLU A CA 1
ATOM 678 C C . GLU A 1 84 ? 7.356 4.407 9.391 1.00 92.81 84 GLU A C 1
ATOM 680 O O . GLU A 1 84 ? 7.149 4.846 10.518 1.00 92.81 84 GLU A O 1
ATOM 685 N N . GLY A 1 85 ? 7.310 5.199 8.314 1.00 93.44 85 GLY A N 1
ATOM 686 C CA . GLY A 1 85 ? 6.927 6.614 8.381 1.00 93.44 85 GLY A CA 1
ATOM 687 C C . GLY A 1 85 ? 5.483 6.900 7.963 1.00 93.44 85 GLY A C 1
ATOM 688 O O . GLY A 1 85 ? 4.964 7.978 8.253 1.00 93.44 85 GLY A O 1
ATOM 689 N N . ALA A 1 86 ? 4.850 5.979 7.237 1.00 95.12 86 ALA A N 1
ATOM 690 C CA . ALA A 1 86 ? 3.516 6.180 6.682 1.00 95.12 86 ALA A CA 1
ATOM 691 C C . ALA A 1 86 ? 2.429 5.962 7.737 1.00 95.12 86 ALA A C 1
ATOM 693 O O . ALA A 1 86 ? 1.513 6.774 7.800 1.00 95.12 86 ALA A O 1
ATOM 694 N N . SER A 1 87 ? 2.567 4.943 8.592 1.00 95.44 87 SER A N 1
ATOM 695 C CA . SER A 1 87 ? 1.612 4.628 9.662 1.00 95.44 87 SER A CA 1
ATOM 696 C C . SER A 1 87 ? 1.354 5.846 10.551 1.00 95.44 87 SER A C 1
ATOM 698 O O . SER A 1 87 ? 0.216 6.277 10.698 1.00 95.44 87 SER A O 1
ATOM 700 N N . PHE A 1 88 ? 2.420 6.496 11.024 1.00 95.81 88 PHE A N 1
ATOM 701 C CA . PHE A 1 88 ? 2.319 7.694 11.855 1.00 95.81 88 PHE A CA 1
ATOM 702 C C . PHE A 1 88 ? 1.740 8.905 11.107 1.00 95.81 88 PHE A C 1
ATOM 704 O O . PHE A 1 88 ? 0.864 9.598 11.617 1.00 95.81 88 PHE A O 1
ATOM 711 N N . LYS A 1 89 ? 2.218 9.184 9.885 1.00 97.44 89 LYS A N 1
ATOM 712 C CA . LYS A 1 89 ? 1.776 10.366 9.123 1.00 97.44 89 LYS A CA 1
ATOM 713 C C . LYS A 1 89 ? 0.322 10.269 8.675 1.00 97.44 89 LYS A C 1
ATOM 715 O O . LYS A 1 89 ? -0.344 11.298 8.601 1.00 97.44 89 LYS A O 1
ATOM 720 N N . LEU A 1 90 ? -0.137 9.071 8.324 1.00 97.19 90 LEU A N 1
ATOM 721 C CA . LEU A 1 90 ? -1.522 8.833 7.932 1.00 97.19 90 LEU A CA 1
ATOM 722 C C . LEU A 1 90 ? -2.438 8.951 9.151 1.00 97.19 90 LEU A C 1
ATOM 724 O O . LEU A 1 90 ? -3.347 9.771 9.112 1.00 97.19 90 LEU A O 1
ATOM 728 N N . ALA A 1 91 ? -2.095 8.294 10.264 1.00 97.38 91 ALA A N 1
ATOM 729 C CA . ALA A 1 91 ? -2.817 8.422 11.529 1.00 97.38 91 ALA A CA 1
ATOM 730 C C . ALA A 1 91 ? -2.955 9.884 11.994 1.00 97.38 91 ALA A C 1
ATOM 732 O O . ALA A 1 91 ? -4.039 10.328 12.366 1.00 97.38 91 ALA A O 1
ATOM 733 N N . LEU A 1 92 ? -1.878 10.679 11.920 1.00 97.56 92 LEU A N 1
ATOM 734 C CA . LEU A 1 92 ? -1.939 12.105 12.259 1.00 97.56 92 LEU A CA 1
ATOM 735 C C . LEU A 1 92 ? -2.944 12.872 11.392 1.00 97.56 92 LEU A C 1
ATOM 737 O O . LEU A 1 92 ? -3.763 13.618 11.923 1.00 97.56 92 LEU A O 1
ATOM 741 N N . LYS A 1 93 ? -2.897 12.679 10.070 1.00 98.00 93 LYS A N 1
ATOM 742 C CA . LYS A 1 93 ? -3.815 13.347 9.135 1.00 98.00 93 LYS A CA 1
ATOM 743 C C . LYS A 1 93 ? -5.262 12.918 9.343 1.00 98.00 93 LYS A C 1
ATOM 745 O O . LYS A 1 93 ? -6.167 13.742 9.215 1.00 98.00 93 LYS A O 1
ATOM 750 N N . ASP A 1 94 ? -5.473 11.649 9.667 1.00 98.00 94 ASP A N 1
ATOM 751 C CA . ASP A 1 94 ? -6.795 11.129 9.984 1.00 98.00 94 ASP A CA 1
ATOM 752 C C . ASP A 1 94 ? -7.349 11.815 11.235 1.00 98.00 94 ASP A C 1
ATOM 754 O O . ASP A 1 94 ? -8.467 12.323 11.188 1.00 98.00 94 ASP A O 1
ATOM 758 N N . ARG A 1 95 ? -6.548 11.964 12.298 1.00 98.00 95 ARG A N 1
ATOM 759 C CA . ARG A 1 95 ? -6.960 12.672 13.525 1.00 98.00 95 ARG A CA 1
ATOM 760 C C . ARG A 1 95 ? -7.165 14.174 13.335 1.00 98.00 95 ARG A C 1
ATOM 762 O O . ARG A 1 95 ? -8.046 14.746 13.968 1.00 98.00 95 ARG A O 1
ATOM 769 N N . GLU A 1 96 ? -6.392 14.824 12.465 1.00 98.12 96 GLU A N 1
ATOM 770 C CA . GLU A 1 96 ? -6.609 16.236 12.111 1.00 98.12 96 GLU A CA 1
ATOM 771 C C . GLU A 1 96 ? -7.991 16.458 11.483 1.00 98.12 96 GLU A C 1
ATOM 773 O O . GLU A 1 96 ? -8.642 17.472 11.737 1.00 98.12 96 GLU A O 1
ATOM 778 N N . LYS A 1 97 ? -8.443 15.509 10.658 1.00 98.06 97 LYS A N 1
ATOM 779 C CA . LYS A 1 97 ? -9.721 15.599 9.947 1.00 98.06 97 LYS A CA 1
ATOM 780 C C . LYS A 1 97 ? -10.893 15.037 10.753 1.00 98.06 97 LYS A C 1
ATOM 782 O O . LYS A 1 97 ? -12.008 15.548 10.650 1.00 98.06 97 LYS A O 1
ATOM 787 N N . TYR A 1 98 ? -10.643 13.997 11.537 1.00 97.81 98 TYR A N 1
ATOM 788 C CA . TYR A 1 98 ? -11.625 13.250 12.311 1.00 97.81 98 TYR A CA 1
ATOM 789 C C . TYR A 1 98 ? -11.072 13.026 13.730 1.00 97.81 98 TYR A C 1
ATOM 791 O O . TYR A 1 98 ? -10.449 12.003 13.990 1.00 97.81 98 TYR A O 1
ATOM 799 N N . PRO A 1 99 ? -11.282 13.965 14.671 1.00 97.19 99 PRO A N 1
ATOM 800 C CA . PRO A 1 99 ? -10.625 13.925 15.985 1.00 97.19 99 PRO A CA 1
ATOM 801 C C . PRO A 1 99 ? -10.884 12.660 16.817 1.00 97.19 99 PRO A C 1
ATOM 803 O O . PRO A 1 99 ? -10.011 12.238 17.575 1.00 97.19 99 PRO A O 1
ATOM 806 N N . GLU A 1 100 ? -12.057 12.048 16.638 1.00 97.12 100 GLU A N 1
ATOM 807 C CA . GLU A 1 100 ? -12.503 10.845 17.353 1.00 97.12 100 GLU A CA 1
ATOM 808 C C . GLU A 1 100 ? -12.161 9.534 16.615 1.00 97.12 100 GLU A C 1
ATOM 810 O O . GLU A 1 100 ? -12.568 8.463 17.059 1.00 97.12 100 GLU A O 1
ATOM 815 N N . ILE A 1 101 ? -11.459 9.591 15.472 1.00 98.00 101 ILE A N 1
ATOM 816 C CA . ILE A 1 101 ? -11.115 8.390 14.698 1.00 98.00 101 ILE A CA 1
ATOM 817 C C . ILE A 1 101 ? -10.086 7.531 15.443 1.00 98.00 101 ILE A C 1
ATOM 819 O O . ILE A 1 101 ? -9.145 8.042 16.054 1.00 98.00 101 ILE A O 1
ATOM 823 N N . ILE A 1 102 ? -10.259 6.213 15.375 1.00 97.44 102 ILE A N 1
ATOM 824 C CA . ILE A 1 102 ? -9.316 5.240 15.940 1.00 97.44 102 ILE A CA 1
ATOM 825 C C . ILE A 1 102 ? -8.166 5.038 14.937 1.00 97.44 102 ILE A C 1
ATOM 827 O O . ILE A 1 102 ? -8.446 4.717 13.782 1.00 97.44 102 ILE A O 1
ATOM 831 N N . THR A 1 103 ? -6.904 5.229 15.351 1.00 93.00 103 THR A N 1
ATOM 832 C CA . THR A 1 103 ? -5.691 5.139 14.500 1.00 93.00 103 THR A CA 1
ATOM 833 C C . THR A 1 103 ? -4.517 4.494 15.211 1.00 93.00 103 THR A C 1
ATOM 835 O O . THR A 1 103 ? -4.375 4.791 16.422 1.00 93.00 103 THR A O 1
#

Organism: NCBI:txid2014267

Foldseek 3Di:
DVCVPLCVVQVVVCVVQVDSCQPPADEDEDDCLQLVCCQPPVDGCPDPVSVVVVVVVVVVVVVVQVVCCVVPVHHYDYDHDPCPPPVVVVVVVCCVVPVPRDD

InterPro domains:
  IPR012833 Ribonucleoside-triphosphate reductase, anaerobic [PF13597] (3-101)

Radius of gyration: 18.75 Å; chains: 1; bounding box: 41×30×42 Å

Sequence (103 aa):
GLYPYSKYYLQDVEKMRGSHYGNHFLTIGILGMNECLLNFMGEDIGSAEGRKFTLEVMDFMRERIIKYQEETGNLYNLESTPAEGASFKLALKDREKYPEIIT